Protein AF-A0A1I2RNC1-F1 (afdb_monomer)

Nearest PDB structures (foldseek):
  2v9j-assembly1_A  TM=5.856E-01  e=2.914E-02  Rattus norvegicus
  6c9f-assembly1_A  TM=6.253E-01  e=8.737E-02  Homo sapiens
  6c9g-assembly1_A  TM=5.311E-01  e=3.671E-02  Homo sapiens
  4eaj-assembly1_A  TM=5.536E-01  e=1.167E-01  Rattus norvegicus
  6v04-assembly1_A  TM=5.121E-01  e=1.167E-01  Micromonospora chersina

Structure (mmCIF, N/CA/C/O backbone):
data_AF-A0A1I2RNC1-F1
#
_entry.id   AF-A0A1I2RNC1-F1
#
loop_
_atom_site.group_PDB
_atom_site.id
_atom_site.type_symbol
_atom_si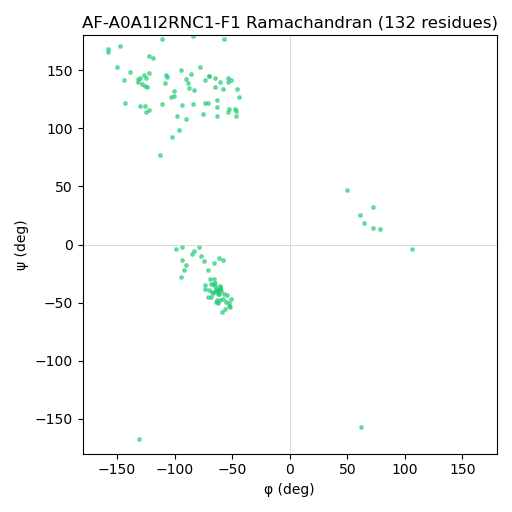te.label_atom_id
_atom_site.label_alt_id
_atom_site.label_comp_id
_atom_site.label_asym_id
_atom_site.label_entity_id
_atom_site.label_seq_id
_atom_site.pdbx_PDB_ins_code
_atom_site.Cartn_x
_atom_site.Cartn_y
_atom_site.Cartn_z
_atom_site.occupancy
_atom_site.B_iso_or_equiv
_atom_site.auth_seq_id
_atom_site.auth_comp_id
_atom_site.auth_asym_id
_atom_site.auth_atom_id
_atom_site.pdbx_PDB_model_num
ATOM 1 N N . MET A 1 1 ? 15.548 -4.390 -21.905 1.00 44.94 1 MET A N 1
ATOM 2 C CA . MET A 1 1 ? 15.239 -4.593 -20.466 1.00 44.94 1 MET A CA 1
ATOM 3 C C . MET A 1 1 ? 14.155 -3.657 -19.912 1.00 44.94 1 MET A C 1
ATOM 5 O O . MET A 1 1 ? 13.372 -4.120 -19.094 1.00 44.94 1 MET A O 1
ATOM 9 N N . AL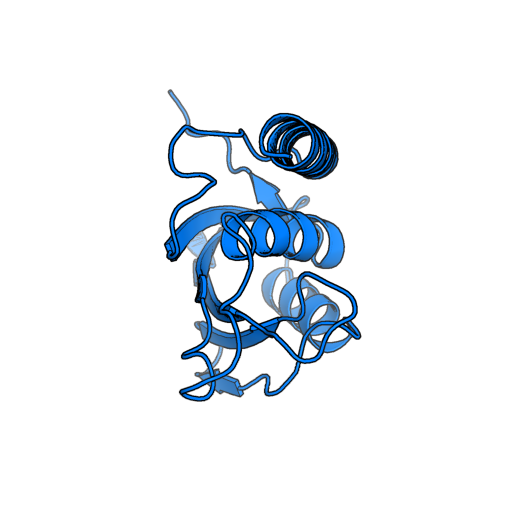A A 1 2 ? 14.016 -2.407 -20.382 1.00 50.00 2 ALA A N 1
ATOM 10 C CA . ALA A 1 2 ? 12.972 -1.479 -19.907 1.00 50.00 2 ALA A CA 1
ATOM 11 C C . ALA A 1 2 ? 11.518 -1.975 -20.113 1.00 50.00 2 ALA A C 1
ATOM 13 O O . ALA A 1 2 ? 10.691 -1.868 -19.211 1.00 50.00 2 ALA A O 1
ATOM 14 N N . ALA A 1 3 ? 11.211 -2.601 -21.257 1.00 51.59 3 ALA A N 1
ATOM 15 C CA . ALA A 1 3 ? 9.856 -3.072 -21.581 1.00 51.59 3 ALA A CA 1
ATOM 16 C C . ALA A 1 3 ? 9.336 -4.197 -20.657 1.00 51.59 3 ALA A C 1
ATOM 18 O O . ALA A 1 3 ? 8.144 -4.252 -20.350 1.00 51.59 3 ALA A O 1
ATOM 19 N N . VAL A 1 4 ? 10.227 -5.072 -20.170 1.00 53.31 4 VAL A N 1
ATOM 20 C CA . VAL A 1 4 ? 9.879 -6.141 -19.211 1.00 53.31 4 VAL A CA 1
ATOM 21 C C . VAL A 1 4 ? 9.548 -5.539 -17.842 1.00 53.31 4 VAL A C 1
ATOM 23 O O . VAL A 1 4 ? 8.576 -5.954 -17.208 1.00 53.31 4 VAL A O 1
ATOM 26 N N . GLY A 1 5 ? 10.294 -4.503 -17.434 1.00 65.06 5 GLY A N 1
ATOM 27 C CA . GLY A 1 5 ? 10.011 -3.715 -16.234 1.00 65.06 5 GLY A CA 1
ATOM 28 C C . GLY A 1 5 ? 8.602 -3.125 -16.269 1.00 65.06 5 GLY A C 1
ATOM 29 O O . GLY A 1 5 ? 7.787 -3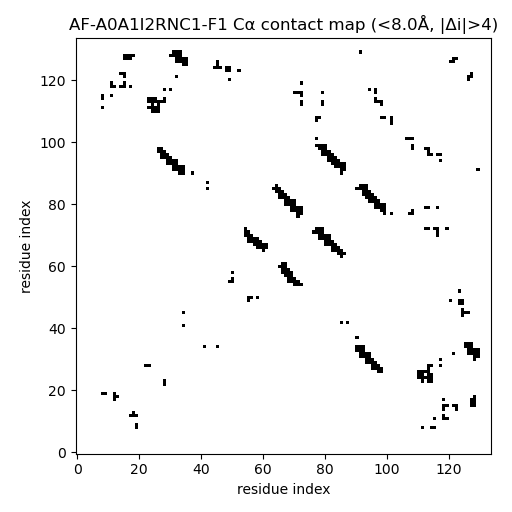.448 -15.404 1.00 65.06 5 GLY A O 1
ATOM 30 N N . VAL A 1 6 ? 8.268 -2.381 -17.328 1.00 71.75 6 VAL A N 1
ATOM 31 C CA . VAL A 1 6 ? 6.957 -1.725 -17.501 1.00 71.75 6 VAL A CA 1
ATOM 32 C C . VAL A 1 6 ? 5.800 -2.728 -17.560 1.00 71.75 6 VAL A C 1
ATOM 34 O O . VAL A 1 6 ? 4.785 -2.527 -16.895 1.00 71.75 6 VAL A O 1
ATOM 37 N N . ARG A 1 7 ? 5.939 -3.851 -18.282 1.00 78.50 7 ARG A N 1
ATOM 38 C CA . ARG A 1 7 ? 4.892 -4.893 -18.322 1.00 78.50 7 ARG A CA 1
ATOM 39 C C . ARG A 1 7 ? 4.639 -5.499 -16.941 1.00 78.50 7 ARG A C 1
ATOM 41 O O . ARG A 1 7 ? 3.490 -5.755 -16.580 1.00 78.50 7 ARG A O 1
ATOM 48 N N . SER A 1 8 ? 5.699 -5.714 -16.161 1.00 79.38 8 SER A N 1
ATOM 49 C CA . SER A 1 8 ? 5.579 -6.240 -14.799 1.00 79.38 8 SER A CA 1
ATOM 50 C C . SER A 1 8 ? 4.916 -5.246 -13.837 1.00 79.38 8 SER A C 1
ATOM 52 O O . SER A 1 8 ? 4.182 -5.672 -12.944 1.00 79.38 8 SER A O 1
ATOM 54 N N . LEU A 1 9 ? 5.151 -3.940 -14.017 1.00 81.94 9 LEU A N 1
ATOM 55 C CA . LEU A 1 9 ? 4.502 -2.881 -13.241 1.00 81.94 9 LEU A CA 1
ATOM 56 C C . LEU A 1 9 ? 3.029 -2.769 -13.626 1.00 81.94 9 LEU A C 1
ATOM 58 O O . LEU A 1 9 ? 2.180 -2.792 -12.746 1.00 81.94 9 LEU A O 1
ATOM 62 N N . ARG A 1 10 ? 2.709 -2.794 -14.925 1.00 85.75 10 ARG A N 1
ATOM 63 C CA . ARG A 1 10 ? 1.324 -2.785 -15.420 1.00 85.75 10 ARG A CA 1
ATOM 64 C C . ARG A 1 10 ? 0.498 -3.951 -14.876 1.00 85.75 10 ARG A C 1
ATOM 66 O O . ARG A 1 10 ? -0.643 -3.755 -14.479 1.00 85.75 10 ARG A O 1
ATOM 73 N N . ARG A 1 11 ? 1.067 -5.162 -14.822 1.00 85.81 11 ARG A N 1
ATOM 74 C CA . ARG A 1 11 ? 0.378 -6.325 -14.236 1.00 85.81 11 ARG A CA 1
ATOM 75 C C . ARG A 1 11 ? 0.080 -6.121 -12.747 1.00 85.81 11 ARG A C 1
ATOM 77 O O . ARG A 1 11 ? -0.998 -6.485 -12.296 1.00 85.81 11 ARG A O 1
ATOM 84 N N . ARG A 1 12 ? 1.034 -5.571 -11.991 1.00 86.00 12 ARG A N 1
ATOM 85 C CA . ARG A 1 12 ? 0.880 -5.309 -10.551 1.00 86.00 12 ARG A CA 1
ATOM 86 C C . ARG A 1 12 ? -0.135 -4.204 -10.276 1.00 86.00 12 ARG A C 1
ATOM 88 O O . ARG A 1 12 ? -1.005 -4.408 -9.445 1.00 86.00 12 ARG A O 1
ATOM 95 N N . ALA A 1 13 ? -0.049 -3.113 -11.030 1.00 86.56 13 ALA A N 1
ATOM 96 C CA . ALA A 1 13 ? -1.011 -2.019 -11.049 1.00 86.56 13 ALA A CA 1
ATOM 97 C C . ALA A 1 13 ? -2.439 -2.544 -11.262 1.00 86.56 13 ALA A C 1
ATOM 99 O O . ALA A 1 13 ? -3.306 -2.331 -10.423 1.00 86.56 13 ALA A O 1
ATOM 100 N N . GLY A 1 14 ? -2.651 -3.336 -12.321 1.00 86.38 14 GLY A N 1
ATOM 101 C CA . GLY A 1 14 ? -3.957 -3.929 -12.616 1.00 86.38 14 GLY A CA 1
ATOM 102 C C . GLY A 1 14 ? -4.465 -4.878 -11.527 1.00 86.38 14 GLY A C 1
ATOM 103 O O . GLY A 1 14 ? -5.638 -4.829 -11.187 1.00 86.38 14 GLY A O 1
ATOM 104 N N . ALA A 1 15 ? -3.592 -5.705 -10.944 1.00 85.00 15 ALA A N 1
ATOM 105 C CA . ALA A 1 15 ? -3.976 -6.611 -9.859 1.00 85.00 15 ALA A CA 1
ATOM 106 C C . ALA A 1 15 ? -4.320 -5.881 -8.548 1.00 85.00 15 ALA A C 1
ATOM 108 O O . ALA A 1 15 ? -5.117 -6.390 -7.772 1.00 85.00 15 ALA A O 1
ATOM 109 N N . ALA A 1 16 ? -3.714 -4.717 -8.303 1.00 85.75 16 ALA A N 1
ATOM 110 C CA . ALA A 1 16 ? -3.954 -3.899 -7.116 1.00 85.75 16 ALA A CA 1
ATOM 111 C C . ALA A 1 16 ? -5.026 -2.814 -7.332 1.00 85.75 16 ALA A C 1
ATOM 113 O O . ALA A 1 16 ? -5.295 -2.039 -6.421 1.00 85.75 16 ALA A O 1
ATOM 114 N N . GLY A 1 17 ? -5.583 -2.697 -8.544 1.00 86.31 17 GLY A N 1
ATOM 115 C CA . GLY A 1 17 ? -6.490 -1.604 -8.897 1.00 86.31 17 GLY A CA 1
ATOM 116 C C . GLY A 1 17 ? -5.845 -0.216 -8.801 1.00 86.31 17 GLY A C 1
ATOM 117 O O . GLY A 1 17 ? -6.549 0.764 -8.591 1.00 86.31 17 GLY A O 1
ATOM 118 N N . ILE A 1 18 ? -4.518 -0.110 -8.926 1.00 88.00 18 ILE A N 1
ATOM 119 C CA . ILE A 1 18 ? -3.780 1.161 -8.852 1.00 88.00 18 ILE A CA 1
ATOM 120 C C . ILE A 1 18 ? -3.445 1.620 -10.273 1.00 88.00 18 ILE A C 1
ATOM 122 O O . ILE A 1 18 ? -2.855 0.840 -11.024 1.00 88.00 18 ILE A O 1
ATOM 126 N N . PRO A 1 19 ? -3.768 2.862 -10.673 1.00 87.56 19 PRO A N 1
ATOM 127 C CA . PRO A 1 19 ? -3.406 3.364 -11.992 1.00 87.56 19 PRO A CA 1
ATOM 128 C C . PRO A 1 19 ? -1.883 3.466 -12.140 1.00 87.56 19 PRO A C 1
ATOM 130 O O . PRO A 1 19 ? -1.179 3.951 -11.256 1.00 87.56 19 PRO A O 1
ATOM 133 N N . LEU A 1 20 ? -1.369 3.008 -13.281 1.00 85.88 20 LEU A N 1
ATOM 134 C CA . LEU A 1 20 ? 0.031 3.205 -13.650 1.00 85.88 20 LEU A CA 1
ATOM 135 C C . LEU A 1 20 ? 0.182 4.587 -14.297 1.00 85.88 20 LEU A C 1
ATOM 137 O O . LEU A 1 20 ? -0.434 4.831 -15.334 1.00 85.88 20 LEU A O 1
ATOM 141 N N . SER A 1 21 ? 1.017 5.450 -13.724 1.00 84.12 21 SER A N 1
ATOM 142 C CA . SER A 1 21 ? 1.303 6.792 -14.245 1.00 84.12 21 SER A CA 1
ATOM 143 C C . SER A 1 21 ? 2.741 6.917 -14.774 1.00 84.12 21 SER A C 1
ATOM 145 O O . SER A 1 21 ? 3.520 5.958 -14.718 1.00 84.12 21 SER A O 1
ATOM 147 N N . ALA A 1 22 ? 3.095 8.082 -15.329 1.00 82.50 22 ALA A N 1
ATOM 148 C CA . ALA A 1 22 ? 4.451 8.349 -15.820 1.00 82.50 22 ALA A CA 1
ATOM 149 C C . ALA A 1 22 ? 5.483 8.372 -14.675 1.00 82.50 22 ALA A C 1
ATOM 151 O O . ALA A 1 22 ? 6.625 7.952 -14.858 1.00 82.50 22 ALA A O 1
ATOM 152 N N . GLU A 1 23 ? 5.035 8.766 -13.485 1.00 83.88 23 GLU A N 1
ATOM 153 C CA . GLU A 1 23 ? 5.794 8.892 -12.238 1.00 83.88 23 GLU A CA 1
ATOM 154 C C . GLU A 1 23 ? 6.023 7.536 -11.553 1.00 83.88 23 GLU A C 1
ATOM 156 O O . GLU A 1 23 ? 6.715 7.452 -10.544 1.00 83.88 23 GLU A O 1
ATOM 161 N N . ALA A 1 24 ? 5.501 6.428 -12.095 1.00 84.94 24 ALA A N 1
ATOM 162 C CA . ALA A 1 24 ? 5.663 5.092 -11.510 1.00 84.94 24 ALA A CA 1
ATOM 163 C C . ALA A 1 24 ? 7.129 4.619 -11.419 1.00 84.94 24 ALA A C 1
ATOM 165 O O . ALA A 1 24 ? 7.413 3.583 -10.813 1.00 84.94 24 ALA A O 1
ATOM 166 N N . LEU A 1 25 ? 8.058 5.327 -12.067 1.00 84.88 25 LEU A N 1
ATOM 167 C CA . LEU A 1 25 ? 9.493 5.063 -12.001 1.00 84.88 25 LEU A CA 1
ATOM 168 C C . LEU A 1 25 ? 10.238 5.967 -11.015 1.00 84.88 25 LEU A C 1
ATOM 170 O O . LEU A 1 25 ? 11.434 5.739 -10.833 1.00 84.88 25 LEU A O 1
ATOM 174 N N . ASP A 1 26 ? 9.557 6.929 -10.395 1.00 85.06 26 ASP A N 1
ATOM 175 C CA . ASP A 1 26 ? 10.155 7.867 -9.452 1.00 85.06 26 ASP A CA 1
ATOM 176 C C . ASP A 1 26 ? 10.548 7.166 -8.151 1.00 85.06 26 ASP A C 1
ATOM 178 O O . ASP A 1 26 ? 9.850 6.274 -7.648 1.00 85.06 26 ASP A O 1
ATOM 182 N N . ASP A 1 27 ? 11.650 7.632 -7.567 1.00 83.44 27 ASP A N 1
ATOM 183 C CA . ASP A 1 27 ? 12.213 7.103 -6.320 1.00 83.44 27 ASP A CA 1
ATOM 184 C C . ASP A 1 27 ? 11.290 7.338 -5.113 1.00 83.44 27 ASP A C 1
ATOM 186 O O . ASP A 1 27 ? 11.462 6.722 -4.060 1.00 83.44 27 ASP A O 1
ATOM 190 N N . ARG A 1 28 ? 10.304 8.233 -5.258 1.00 89.38 28 ARG A N 1
ATOM 191 C CA . ARG A 1 28 ? 9.280 8.538 -4.261 1.00 89.38 28 ARG A CA 1
ATOM 192 C C . ARG A 1 28 ? 7.894 8.338 -4.856 1.00 89.38 28 ARG A C 1
ATOM 194 O O . ARG A 1 28 ? 7.610 8.807 -5.947 1.00 89.38 28 ARG A O 1
ATOM 201 N N . GLN A 1 29 ? 7.023 7.695 -4.091 1.00 91.38 29 GLN A N 1
ATOM 202 C CA . GLN A 1 29 ? 5.616 7.498 -4.423 1.00 91.38 29 GLN A CA 1
ATOM 203 C C . GLN A 1 29 ? 4.749 7.999 -3.270 1.00 91.38 29 GLN A C 1
ATOM 205 O O . GLN A 1 29 ? 5.125 7.903 -2.098 1.00 91.38 29 GLN A O 1
ATOM 210 N N . THR A 1 30 ? 3.582 8.550 -3.576 1.00 94.62 30 THR A N 1
ATOM 211 C CA . THR A 1 30 ? 2.585 8.928 -2.570 1.00 94.62 30 THR A CA 1
ATOM 212 C C . THR A 1 30 ? 1.208 8.638 -3.137 1.00 94.62 30 THR A C 1
ATOM 214 O O . THR A 1 30 ? 0.867 9.138 -4.204 1.00 94.62 30 THR A O 1
ATOM 217 N N . HIS A 1 31 ? 0.439 7.800 -2.446 1.00 94.12 31 HIS A N 1
ATOM 218 C CA . HIS A 1 31 ? -0.880 7.364 -2.894 1.00 94.12 31 HIS A CA 1
ATOM 219 C C . HIS A 1 31 ? -1.904 7.503 -1.779 1.00 94.12 31 HIS A C 1
ATOM 221 O O . HIS A 1 31 ? -1.623 7.164 -0.631 1.00 94.12 31 HIS A O 1
ATOM 227 N N . VAL A 1 32 ? -3.101 7.948 -2.150 1.00 94.62 32 VAL A N 1
ATOM 228 C CA . VAL A 1 32 ? -4.283 7.887 -1.291 1.00 94.62 32 VAL A CA 1
ATOM 229 C C . VAL A 1 32 ? -5.031 6.601 -1.622 1.00 94.62 32 VAL A C 1
ATOM 231 O O . VAL A 1 32 ? -5.418 6.370 -2.769 1.00 94.62 32 VAL A O 1
ATOM 234 N N . LEU A 1 33 ? -5.180 5.744 -0.622 1.00 94.62 33 LEU A N 1
ATOM 235 C CA . LEU A 1 33 ? -5.839 4.450 -0.722 1.00 94.62 33 LEU A CA 1
ATOM 236 C C . LEU A 1 33 ? -6.992 4.373 0.279 1.00 94.62 33 LEU A C 1
ATOM 238 O O . LEU A 1 33 ? -7.037 5.142 1.234 1.00 94.62 33 LEU A O 1
ATOM 242 N N . ARG A 1 34 ? -7.907 3.426 0.084 1.00 92.81 34 ARG A N 1
ATOM 243 C CA . ARG A 1 34 ? -9.051 3.206 0.978 1.00 92.81 34 ARG A CA 1
ATOM 244 C C . ARG A 1 34 ? -9.196 1.730 1.329 1.00 92.81 34 ARG A C 1
ATOM 246 O O . ARG A 1 34 ? -8.964 0.887 0.463 1.00 92.81 34 ARG A O 1
ATOM 253 N N . PRO A 1 35 ? -9.582 1.386 2.566 1.00 90.62 35 PRO A N 1
ATOM 254 C CA . PRO A 1 35 ? -9.950 0.020 2.901 1.00 90.62 35 PRO A CA 1
ATOM 255 C C . PRO A 1 35 ? -11.317 -0.301 2.294 1.00 90.62 35 PRO A C 1
ATOM 257 O O . PRO A 1 35 ? -12.230 0.527 2.310 1.00 90.62 35 PRO A O 1
ATOM 260 N N . VAL A 1 36 ? -11.482 -1.522 1.794 1.00 83.00 36 VAL A N 1
ATOM 261 C CA . VAL A 1 36 ? -12.773 -1.997 1.286 1.00 83.00 36 VAL A CA 1
ATOM 262 C C . VAL A 1 36 ? -13.143 -3.302 2.001 1.00 83.00 36 VAL A C 1
ATOM 264 O O . VAL A 1 36 ? -12.442 -4.302 1.833 1.00 83.00 36 VAL A O 1
ATOM 267 N N . PRO A 1 37 ? -14.214 -3.327 2.826 1.00 80.69 37 PRO A N 1
ATOM 268 C CA . PRO A 1 37 ? -15.080 -2.208 3.227 1.00 80.69 37 PRO A CA 1
ATOM 269 C C . PRO A 1 37 ? -14.457 -1.297 4.306 1.00 80.69 37 PRO A C 1
ATOM 271 O O . PRO A 1 37 ? -13.697 -1.760 5.162 1.00 80.69 37 PRO A O 1
ATOM 274 N N . VAL A 1 38 ? -14.862 -0.019 4.322 1.00 83.12 38 VAL A N 1
ATOM 275 C CA . VAL A 1 38 ? -14.653 0.886 5.467 1.00 83.12 38 VAL A CA 1
ATOM 276 C C . VAL A 1 38 ? -15.657 0.494 6.552 1.00 83.12 38 VAL A C 1
ATOM 278 O O . VAL A 1 38 ? -16.864 0.638 6.371 1.00 83.12 38 VAL A O 1
ATOM 281 N N . SER A 1 39 ? -15.173 -0.044 7.665 1.00 86.38 39 SER A N 1
ATOM 282 C CA . SER A 1 39 ? -16.006 -0.403 8.819 1.00 86.38 39 SER A CA 1
ATOM 283 C C . SER A 1 39 ? -15.215 -0.222 10.107 1.00 86.38 39 SER A C 1
ATOM 285 O O . SER A 1 39 ? -13.999 -0.038 10.056 1.00 86.38 39 SER A O 1
ATOM 287 N N . ASP A 1 40 ? -15.868 -0.318 11.259 1.00 88.44 40 ASP A N 1
ATOM 288 C CA . ASP A 1 40 ? -15.196 -0.160 12.550 1.00 88.44 40 ASP A CA 1
ATOM 289 C C . ASP A 1 40 ? -13.943 -1.050 12.663 1.00 88.44 40 ASP A C 1
ATOM 291 O O . ASP A 1 40 ? -13.867 -2.158 12.110 1.00 88.44 40 ASP A O 1
ATOM 295 N N . GLY A 1 41 ? -12.899 -0.508 13.296 1.00 89.94 41 GLY A N 1
ATOM 296 C CA . GLY A 1 41 ? -11.601 -1.175 13.436 1.00 89.94 41 GLY A CA 1
ATOM 297 C C . GLY A 1 41 ? -10.857 -1.428 12.117 1.00 89.94 41 GLY A C 1
ATOM 298 O O . GLY A 1 41 ? -9.982 -2.291 12.065 1.00 89.94 41 GLY A O 1
ATOM 299 N N . TRP A 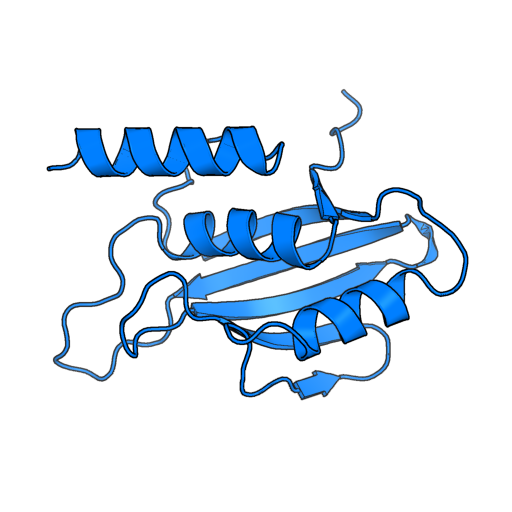1 42 ? -11.200 -0.745 11.015 1.00 92.00 42 TRP A N 1
ATOM 300 C CA . TRP A 1 42 ? -10.479 -0.909 9.743 1.00 92.00 42 TRP A CA 1
ATOM 301 C C . TRP A 1 42 ? -9.003 -0.536 9.848 1.00 92.00 42 TRP A C 1
ATOM 303 O O . TRP A 1 42 ? -8.181 -1.194 9.214 1.00 92.00 42 TRP A O 1
ATOM 313 N N . GLN A 1 43 ? -8.677 0.483 10.650 1.00 92.75 43 GLN A N 1
ATOM 314 C CA . GLN A 1 43 ? -7.300 0.913 10.868 1.00 92.75 43 GLN A CA 1
ATOM 315 C C . GLN A 1 43 ? -6.505 -0.254 11.439 1.00 92.75 43 GLN A C 1
ATOM 317 O O . GLN A 1 43 ? -5.603 -0.733 10.762 1.00 92.75 43 GLN A O 1
ATOM 322 N N . GLU A 1 44 ? -6.929 -0.796 12.585 1.00 92.50 44 GLU A N 1
ATOM 323 C CA . GLU A 1 44 ? -6.295 -1.944 13.243 1.00 92.50 44 GLU A CA 1
ATOM 324 C C . GLU A 1 44 ? -6.089 -3.122 12.283 1.00 92.50 44 GLU A C 1
ATOM 326 O O . GLU A 1 44 ? -4.978 -3.617 12.138 1.00 92.50 44 GLU A O 1
ATOM 331 N N . ARG A 1 45 ? -7.111 -3.492 11.500 1.00 93.31 45 ARG A N 1
ATOM 332 C CA . ARG A 1 45 ? -6.994 -4.573 10.503 1.00 93.31 45 ARG A CA 1
ATOM 333 C C . ARG A 1 45 ? -5.933 -4.301 9.436 1.00 93.31 45 ARG A C 1
ATOM 335 O O . ARG A 1 45 ? -5.252 -5.226 8.993 1.00 93.31 45 ARG A O 1
ATOM 342 N N . VAL A 1 46 ? -5.801 -3.057 8.975 1.00 94.06 46 VAL A N 1
ATOM 343 C CA . VAL A 1 46 ? -4.739 -2.672 8.032 1.00 94.06 46 VAL A CA 1
ATOM 344 C C . VAL A 1 46 ? -3.369 -2.783 8.707 1.00 94.06 46 VAL A C 1
ATOM 346 O O . VAL A 1 46 ? -2.441 -3.303 8.083 1.00 94.06 46 VAL A O 1
ATOM 349 N N . ARG A 1 47 ? -3.249 -2.360 9.973 1.00 94.00 47 ARG A N 1
ATOM 350 C CA . ARG A 1 47 ? -2.012 -2.466 10.769 1.00 94.00 47 ARG A CA 1
ATOM 351 C C . ARG A 1 47 ? -1.597 -3.920 10.971 1.00 94.00 47 ARG A C 1
ATOM 353 O O . ARG A 1 47 ? -0.468 -4.280 10.647 1.00 94.00 47 ARG A O 1
ATOM 360 N N . GLU A 1 48 ? -2.523 -4.765 11.411 1.00 94.06 48 GLU A N 1
ATOM 361 C CA . GLU A 1 48 ? -2.317 -6.199 11.622 1.00 94.06 48 GLU A CA 1
ATOM 362 C C . GLU A 1 48 ? -1.858 -6.893 10.338 1.00 94.06 48 GLU A C 1
ATOM 364 O O . GLU A 1 48 ? -0.865 -7.619 10.342 1.00 94.06 48 GLU A O 1
ATOM 369 N N . LYS A 1 49 ? -2.523 -6.629 9.205 1.00 95.31 49 LYS A N 1
ATOM 370 C CA . LYS A 1 49 ? -2.123 -7.195 7.907 1.00 95.31 49 LYS A CA 1
ATOM 371 C C . LYS A 1 49 ? -0.751 -6.709 7.452 1.00 95.31 49 LYS A C 1
ATOM 373 O O . LYS A 1 49 ? 0.013 -7.487 6.878 1.00 95.31 49 LYS A O 1
ATOM 378 N N . LEU A 1 50 ? -0.429 -5.435 7.688 1.00 95.31 50 LEU A N 1
ATOM 379 C CA . LEU A 1 50 ? 0.893 -4.895 7.385 1.00 95.31 50 LEU A CA 1
ATOM 380 C C . LEU A 1 50 ? 1.962 -5.597 8.232 1.00 95.31 50 LEU A C 1
ATOM 382 O O . LEU A 1 50 ? 2.960 -6.047 7.676 1.00 95.31 50 LEU A O 1
ATOM 386 N N . ALA A 1 51 ? 1.738 -5.731 9.540 1.00 93.31 51 ALA A N 1
ATOM 387 C CA . ALA A 1 51 ? 2.656 -6.380 10.472 1.00 93.31 51 ALA A CA 1
ATOM 388 C C . ALA A 1 51 ? 2.809 -7.890 10.212 1.00 93.31 51 ALA A C 1
ATOM 390 O O . ALA A 1 51 ? 3.901 -8.431 10.368 1.00 93.31 51 ALA A O 1
ATOM 391 N N . ALA A 1 52 ? 1.744 -8.561 9.764 1.00 94.81 52 ALA A N 1
ATOM 392 C CA . ALA A 1 52 ? 1.755 -9.978 9.400 1.00 94.81 52 ALA A CA 1
ATOM 393 C C . ALA A 1 52 ? 2.448 -10.262 8.052 1.00 94.81 52 ALA A C 1
ATOM 395 O O . ALA A 1 52 ? 2.747 -11.414 7.735 1.00 94.81 52 ALA A O 1
ATOM 396 N N . SER A 1 53 ? 2.706 -9.237 7.234 1.00 94.75 53 SER A N 1
ATOM 397 C CA . SER A 1 53 ? 3.406 -9.405 5.962 1.00 94.75 53 SER A CA 1
ATOM 398 C C . SER A 1 53 ? 4.884 -9.716 6.187 1.00 94.75 53 SER A C 1
ATOM 400 O O . SER A 1 53 ? 5.637 -8.877 6.672 1.00 94.75 53 SER A O 1
ATOM 402 N N . GLU A 1 54 ? 5.356 -10.856 5.676 1.00 92.38 54 GLU A N 1
ATOM 403 C CA . GLU A 1 54 ? 6.782 -11.241 5.687 1.00 92.38 54 GLU A CA 1
ATOM 404 C C . GLU A 1 54 ? 7.713 -10.228 4.983 1.00 92.38 54 GLU A C 1
ATOM 406 O O . GLU A 1 54 ? 8.944 -10.303 5.063 1.00 92.38 54 GLU A O 1
ATOM 411 N N . ARG A 1 55 ? 7.133 -9.292 4.224 1.00 93.31 55 ARG A N 1
ATOM 412 C CA . ARG A 1 55 ? 7.854 -8.270 3.457 1.00 93.31 55 ARG A CA 1
ATOM 413 C C . ARG A 1 55 ? 8.043 -6.984 4.246 1.00 93.31 55 ARG A C 1
ATOM 415 O O . ARG A 1 55 ? 8.940 -6.216 3.886 1.00 93.31 55 ARG A O 1
ATOM 422 N N . ALA A 1 56 ? 7.209 -6.751 5.258 1.00 93.81 56 ALA A N 1
ATOM 423 C CA . ALA A 1 56 ? 7.296 -5.608 6.148 1.00 93.81 56 ALA A CA 1
ATOM 424 C C . ALA A 1 56 ? 8.223 -5.934 7.324 1.00 93.81 56 ALA A C 1
ATOM 426 O O . ALA A 1 56 ? 8.229 -7.045 7.845 1.00 93.81 56 ALA A O 1
ATOM 427 N N . PHE A 1 57 ? 9.052 -4.978 7.726 1.00 91.38 57 PHE A N 1
ATOM 428 C CA . PHE A 1 57 ? 9.946 -5.128 8.873 1.00 91.38 57 PHE A CA 1
ATOM 429 C C . PHE A 1 57 ? 10.343 -3.755 9.421 1.00 91.38 57 PHE A C 1
ATOM 431 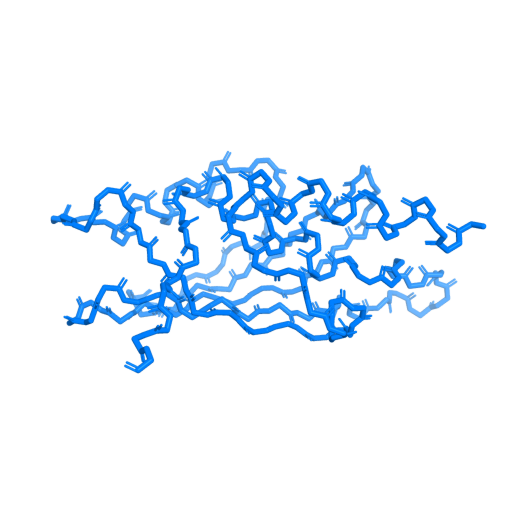O O . PHE A 1 57 ? 10.141 -2.744 8.749 1.00 91.38 57 PHE A O 1
ATOM 438 N N . LEU A 1 58 ? 10.912 -3.718 10.633 1.00 89.44 58 LEU A N 1
ATOM 439 C CA . LEU A 1 58 ? 11.162 -2.468 11.372 1.00 89.44 58 LEU A CA 1
ATOM 440 C C . LEU A 1 58 ? 9.909 -1.579 11.415 1.00 89.44 58 LEU A C 1
ATOM 442 O O . LEU A 1 58 ? 9.964 -0.392 11.098 1.00 89.44 58 LEU A O 1
ATOM 446 N N . VAL A 1 59 ? 8.770 -2.194 11.737 1.00 90.75 59 VAL A N 1
ATOM 447 C CA . VAL A 1 59 ? 7.496 -1.492 11.881 1.00 90.75 59 VAL A CA 1
ATOM 448 C C . VAL A 1 59 ? 7.540 -0.703 13.187 1.00 90.75 59 VAL A C 1
ATOM 450 O O . VAL A 1 59 ? 7.773 -1.276 14.249 1.00 90.75 59 VAL A O 1
ATOM 453 N N . ALA A 1 60 ? 7.360 0.608 13.091 1.00 90.31 60 ALA A N 1
ATOM 454 C CA . ALA A 1 60 ? 7.337 1.531 14.210 1.00 90.31 60 ALA A CA 1
ATOM 455 C C . ALA A 1 60 ? 6.043 2.341 14.151 1.00 90.31 60 ALA A C 1
ATOM 457 O O . ALA A 1 60 ? 5.790 3.060 13.182 1.00 90.31 60 ALA A O 1
ATOM 458 N N . GLU A 1 61 ? 5.225 2.220 15.186 1.00 87.12 61 GLU A N 1
ATOM 459 C CA . GLU A 1 61 ? 3.986 2.979 15.302 1.00 87.12 61 GLU A CA 1
ATOM 460 C C . GLU A 1 61 ? 4.253 4.328 15.964 1.00 87.12 61 GLU A C 1
ATOM 462 O O . GLU A 1 61 ? 4.941 4.415 16.983 1.00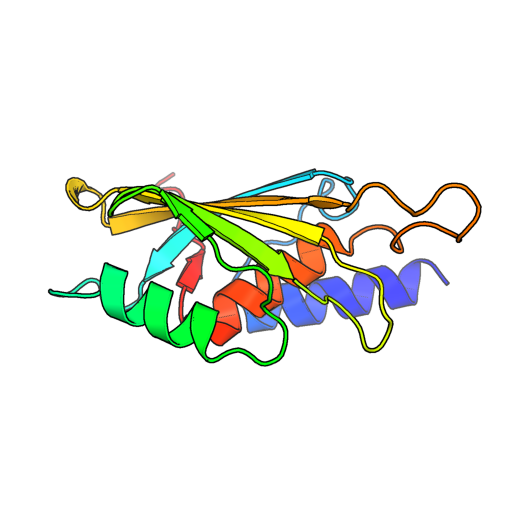 87.12 61 GLU A O 1
ATOM 467 N N . LYS A 1 62 ? 3.685 5.390 15.398 1.00 83.12 62 LYS A N 1
ATOM 468 C CA . LYS A 1 62 ? 3.688 6.727 15.983 1.00 83.12 62 LYS A CA 1
ATOM 469 C C . LYS A 1 62 ? 2.250 7.065 16.357 1.00 83.12 62 LYS A C 1
ATOM 471 O O . LYS A 1 62 ? 1.537 7.776 15.652 1.00 83.12 62 LYS A O 1
ATOM 476 N N . GLY A 1 63 ? 1.818 6.469 17.464 1.00 82.38 63 GLY A N 1
ATOM 477 C CA . GLY A 1 63 ? 0.421 6.493 17.881 1.00 82.38 63 GLY A CA 1
ATOM 478 C C . GLY A 1 63 ? -0.511 5.812 16.870 1.00 82.38 63 GLY A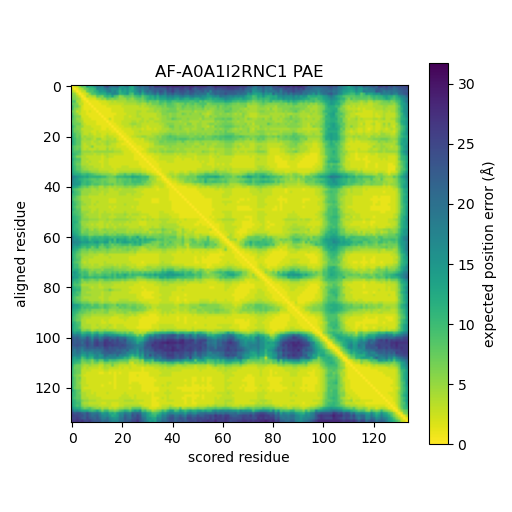 C 1
ATOM 479 O O . GLY A 1 63 ? -0.102 4.974 16.062 1.00 82.38 63 GLY A O 1
ATOM 480 N N . GLN A 1 64 ? -1.786 6.194 16.925 1.00 79.75 64 GLN A N 1
ATOM 481 C CA . GLN A 1 64 ? -2.856 5.616 16.100 1.00 79.75 64 GLN A CA 1
ATOM 482 C C . GLN A 1 64 ? -2.981 6.264 14.712 1.00 79.75 64 GLN A C 1
ATOM 484 O O . GLN A 1 64 ? -3.671 5.744 13.836 1.00 79.75 64 GLN A O 1
ATOM 489 N N . GLU A 1 65 ? -2.258 7.354 14.465 1.00 85.50 65 GLU A N 1
ATOM 490 C CA . GLU A 1 65 ? -2.379 8.145 13.237 1.00 85.50 65 GLU A CA 1
ATOM 491 C C . GLU A 1 65 ? -1.366 7.740 12.165 1.00 85.50 65 GLU A C 1
ATOM 493 O O . GLU A 1 65 ? -1.643 7.898 10.979 1.00 85.50 65 GLU A O 1
ATOM 498 N N . GLU A 1 66 ? -0.202 7.206 12.553 1.00 92.44 66 GLU A N 1
ATOM 499 C CA . GLU A 1 66 ? 0.904 6.971 11.622 1.00 92.44 66 GLU A CA 1
ATOM 500 C C . GLU A 1 66 ? 1.692 5.688 11.947 1.00 92.44 66 GLU A C 1
ATOM 502 O O . GLU A 1 66 ? 1.936 5.357 13.110 1.00 92.44 66 GLU A O 1
ATOM 507 N N . ILE A 1 67 ? 2.112 4.964 10.906 1.00 94.88 67 ILE A N 1
ATOM 508 C CA . ILE A 1 67 ? 3.059 3.842 10.983 1.00 94.88 67 ILE A CA 1
ATOM 509 C C . ILE A 1 67 ? 4.212 4.087 10.020 1.00 94.88 67 ILE A C 1
ATOM 511 O O . ILE A 1 67 ? 3.997 4.402 8.851 1.00 94.88 67 ILE A O 1
ATOM 515 N N . HIS A 1 68 ? 5.432 3.830 10.480 1.00 94.94 68 HIS A N 1
ATOM 516 C CA . HIS A 1 68 ? 6.625 3.733 9.647 1.00 94.94 68 HIS A CA 1
ATOM 517 C C . HIS A 1 68 ? 7.085 2.285 9.527 1.00 94.94 68 HIS A C 1
ATOM 519 O O . HIS A 1 68 ? 6.953 1.500 10.460 1.00 94.94 68 HIS A O 1
ATOM 525 N N . PHE A 1 69 ? 7.637 1.914 8.377 1.00 94.50 69 PHE A N 1
ATOM 526 C CA . PHE A 1 69 ? 8.118 0.555 8.141 1.00 94.50 69 PHE A CA 1
ATOM 527 C C . PHE A 1 69 ? 9.155 0.508 7.018 1.00 94.50 69 PHE A C 1
ATOM 529 O O . PHE A 1 69 ? 9.343 1.455 6.250 1.00 94.50 69 PHE A O 1
ATOM 536 N N . ARG A 1 70 ? 9.825 -0.635 6.889 1.00 93.75 70 ARG A N 1
ATOM 537 C CA . ARG A 1 70 ? 10.592 -1.012 5.700 1.00 93.75 70 ARG A CA 1
ATOM 538 C C . ARG A 1 70 ? 9.845 -2.093 4.937 1.00 93.75 70 ARG A C 1
ATOM 540 O O . ARG A 1 70 ? 9.248 -2.978 5.542 1.00 93.75 70 ARG A O 1
ATOM 547 N N . TRP A 1 71 ? 9.920 -2.056 3.609 1.00 93.12 71 TRP A N 1
ATOM 548 C CA . TRP A 1 71 ? 9.269 -3.045 2.744 1.00 93.12 71 TRP A CA 1
ATOM 549 C C . TRP A 1 71 ? 10.235 -3.651 1.729 1.00 93.12 71 TRP A C 1
ATOM 551 O O . TRP A 1 71 ? 11.022 -2.927 1.121 1.00 93.12 71 TRP A O 1
ATOM 561 N N . ARG A 1 72 ? 10.163 -4.971 1.505 1.00 91.38 72 ARG A N 1
ATOM 562 C CA . ARG A 1 72 ? 10.974 -5.702 0.509 1.00 91.38 72 ARG A CA 1
ATOM 563 C C . ARG A 1 72 ? 10.211 -5.902 -0.815 1.00 91.38 72 ARG A C 1
ATOM 565 O O . ARG A 1 72 ? 9.422 -6.851 -0.943 1.00 91.38 72 ARG A O 1
ATOM 572 N N . PRO A 1 73 ? 10.452 -5.067 -1.848 1.00 85.38 73 PRO A N 1
ATOM 573 C CA . PRO A 1 73 ? 9.736 -5.165 -3.124 1.00 85.38 73 PRO A CA 1
ATOM 574 C C . PRO A 1 73 ? 10.122 -6.397 -3.957 1.00 85.38 73 PRO A C 1
ATOM 576 O O . PRO A 1 73 ? 9.336 -6.848 -4.799 1.00 85.38 73 PRO A O 1
ATOM 579 N N . GLY A 1 74 ? 11.303 -6.971 -3.705 1.00 82.75 74 GLY A N 1
ATOM 580 C CA . GLY A 1 74 ? 11.830 -8.166 -4.367 1.00 82.75 74 GLY A CA 1
ATOM 581 C C . GLY A 1 74 ? 12.356 -9.211 -3.380 1.00 82.75 74 GLY A C 1
ATOM 582 O O . GLY A 1 74 ? 12.123 -9.116 -2.181 1.00 82.75 74 GLY A O 1
ATOM 583 N N . ARG A 1 75 ? 13.080 -10.213 -3.898 1.00 73.88 75 ARG A N 1
ATOM 584 C CA . ARG A 1 75 ? 13.682 -11.304 -3.100 1.00 73.88 75 ARG A CA 1
ATOM 585 C C . ARG A 1 75 ? 15.040 -10.945 -2.472 1.00 73.88 75 ARG A C 1
ATOM 587 O O . ARG A 1 75 ? 15.612 -11.755 -1.755 1.00 73.88 75 ARG A O 1
ATOM 594 N N . GLY A 1 76 ? 15.580 -9.767 -2.788 1.00 73.94 76 GLY A N 1
ATOM 595 C CA . GLY A 1 76 ? 16.868 -9.295 -2.275 1.00 73.94 76 GLY A CA 1
ATOM 596 C C . GLY A 1 76 ? 16.771 -8.631 -0.897 1.00 73.94 76 GLY A C 1
ATOM 597 O O . GLY A 1 76 ? 15.690 -8.467 -0.339 1.00 73.94 76 GLY A O 1
ATOM 598 N N . LYS A 1 77 ? 17.922 -8.192 -0.369 1.00 74.75 77 LYS A N 1
ATOM 599 C CA . LYS A 1 77 ? 18.013 -7.453 0.908 1.00 74.75 77 LYS A CA 1
ATOM 600 C C . LYS A 1 77 ? 17.594 -5.978 0.799 1.00 74.75 77 LYS A C 1
ATOM 602 O O . LYS A 1 77 ? 17.464 -5.294 1.811 1.00 74.75 77 LYS A O 1
ATOM 607 N N . GLN A 1 78 ? 17.403 -5.481 -0.421 1.00 81.50 78 GLN A N 1
ATOM 608 C CA . GLN A 1 78 ? 17.011 -4.099 -0.669 1.00 81.50 78 GLN A CA 1
ATOM 609 C C . GLN A 1 78 ? 15.567 -3.848 -0.223 1.00 81.50 78 GLN A C 1
ATOM 611 O O . GLN A 1 78 ? 14.699 -4.717 -0.329 1.00 81.50 78 GLN A O 1
ATOM 616 N N . SER A 1 79 ? 15.314 -2.644 0.278 1.00 88.06 79 SER A N 1
ATOM 617 C CA . SER A 1 79 ? 14.010 -2.259 0.811 1.00 88.06 79 SER A CA 1
ATOM 618 C C . SER A 1 79 ? 13.744 -0.770 0.647 1.00 88.06 79 SER A C 1
ATOM 620 O O . SER A 1 79 ? 14.673 0.040 0.612 1.00 88.06 79 SER A O 1
ATOM 622 N N . VAL A 1 80 ? 12.463 -0.429 0.564 1.00 90.69 80 VAL A N 1
ATOM 623 C CA . VAL A 1 80 ? 11.957 0.948 0.557 1.00 90.69 80 VAL A CA 1
ATOM 624 C C . VAL A 1 80 ? 11.570 1.355 1.976 1.00 90.69 80 VAL A C 1
ATOM 626 O O . VAL A 1 80 ? 11.229 0.501 2.798 1.00 90.69 80 VAL A O 1
ATOM 629 N N . TRP A 1 81 ? 11.674 2.643 2.285 1.00 92.81 81 TRP A N 1
ATOM 630 C CA . TRP A 1 81 ? 11.064 3.229 3.476 1.00 92.81 81 TRP A CA 1
ATOM 631 C C . TRP A 1 81 ? 9.606 3.536 3.176 1.00 92.81 81 TRP A C 1
ATOM 633 O O . TRP A 1 81 ? 9.309 4.123 2.137 1.00 92.81 81 TRP A O 1
ATOM 643 N N . GLY A 1 82 ? 8.724 3.152 4.089 1.00 94.06 82 GLY A N 1
ATOM 644 C CA . GLY A 1 82 ? 7.306 3.446 4.012 1.00 94.06 82 GLY A CA 1
ATOM 645 C C . GLY A 1 82 ? 6.803 4.206 5.225 1.00 94.06 82 GLY A C 1
ATOM 646 O O . GLY A 1 82 ? 7.292 4.023 6.342 1.00 94.06 82 GLY A O 1
ATOM 647 N N . SER A 1 83 ? 5.815 5.055 4.981 1.00 95.62 83 SER A N 1
ATOM 648 C CA . SER A 1 83 ? 4.947 5.641 5.991 1.00 95.62 83 SER A CA 1
ATOM 649 C C . SER A 1 83 ? 3.493 5.466 5.570 1.00 95.62 83 SER A C 1
ATOM 651 O O . SER A 1 83 ? 3.166 5.537 4.384 1.00 95.62 83 SER A O 1
ATOM 653 N N . MET A 1 84 ? 2.626 5.227 6.542 1.00 96.25 84 MET A N 1
ATOM 654 C CA . MET A 1 84 ? 1.189 5.120 6.354 1.00 96.25 84 MET A CA 1
ATOM 655 C C . MET A 1 84 ? 0.505 6.011 7.378 1.00 96.25 84 MET A C 1
ATOM 657 O O . MET A 1 84 ? 0.678 5.789 8.574 1.00 96.25 84 MET A O 1
ATOM 661 N N . SER A 1 85 ? -0.249 6.999 6.907 1.00 95.25 85 SER A N 1
ATOM 662 C CA . SER A 1 85 ? -1.066 7.867 7.754 1.00 95.25 85 SER A CA 1
ATOM 663 C C . SER A 1 85 ? -2.540 7.535 7.562 1.00 95.25 85 SER A C 1
ATOM 665 O O . SER A 1 85 ? -2.976 7.304 6.433 1.00 95.25 85 SER A O 1
ATOM 667 N N . PHE A 1 86 ? -3.295 7.510 8.655 1.00 92.81 86 PHE A N 1
ATOM 668 C CA . PHE A 1 86 ? -4.695 7.106 8.669 1.00 92.81 86 PHE A CA 1
ATOM 669 C C . PHE A 1 86 ? -5.601 8.300 8.962 1.00 92.81 86 PHE A C 1
ATOM 671 O O . PHE A 1 86 ? -5.519 8.894 10.033 1.00 92.81 86 PHE A O 1
ATOM 678 N N . ASP A 1 87 ? -6.512 8.603 8.043 1.00 90.38 87 ASP A N 1
ATOM 679 C CA . ASP A 1 87 ? -7.571 9.590 8.240 1.00 90.38 87 ASP A CA 1
ATOM 680 C C . ASP A 1 87 ? -8.886 8.851 8.534 1.00 90.38 87 ASP A C 1
ATOM 682 O O . ASP A 1 87 ? -9.600 8.401 7.636 1.00 90.38 87 ASP A O 1
ATOM 686 N N . ALA A 1 88 ? -9.172 8.652 9.827 1.00 83.75 88 ALA A N 1
ATOM 687 C CA . ALA A 1 88 ? -10.387 7.971 10.288 1.00 83.75 88 ALA A CA 1
ATOM 688 C C . ALA A 1 88 ? -11.680 8.610 9.739 1.00 83.75 88 ALA A C 1
ATOM 690 O O . ALA A 1 88 ? -12.507 7.859 9.216 1.00 83.75 88 ALA A O 1
ATOM 691 N N . PRO A 1 89 ? -11.872 9.944 9.827 1.00 86.00 89 PRO A N 1
ATOM 692 C CA . PRO A 1 89 ? -13.053 10.618 9.289 1.00 86.00 89 PRO A CA 1
ATOM 693 C C . PRO A 1 89 ? -13.344 10.347 7.809 1.00 86.00 89 PRO A C 1
ATOM 695 O O . PRO A 1 89 ? -14.502 10.134 7.448 1.00 86.00 89 PRO A O 1
ATOM 698 N N . SER A 1 90 ? -12.328 10.369 6.943 1.00 84.50 90 SER A N 1
ATOM 699 C CA . SER A 1 90 ? -12.518 10.182 5.495 1.00 84.50 90 SER A CA 1
ATOM 700 C C . SER A 1 90 ? -12.432 8.719 5.045 1.00 84.50 90 SER A C 1
ATOM 702 O O . SER A 1 90 ? -12.895 8.380 3.948 1.00 84.50 90 SER A O 1
ATOM 704 N N . GLY A 1 91 ? -11.854 7.854 5.886 1.00 89.19 91 GLY A N 1
ATOM 705 C CA . GLY A 1 91 ? -11.487 6.486 5.534 1.00 89.19 91 GLY A CA 1
ATOM 706 C C . GLY A 1 91 ? -10.271 6.410 4.607 1.00 89.19 91 GLY A C 1
ATOM 707 O O . GLY A 1 91 ? -10.043 5.362 4.005 1.00 89.19 91 GLY A O 1
ATOM 708 N N . ASP A 1 92 ? -9.522 7.504 4.450 1.00 93.25 92 ASP A N 1
ATOM 709 C CA . ASP A 1 92 ? -8.346 7.552 3.591 1.00 93.25 92 ASP A CA 1
ATOM 710 C C . ASP A 1 92 ? -7.083 7.074 4.316 1.00 93.25 92 ASP A C 1
ATOM 712 O O . ASP A 1 92 ? -6.866 7.271 5.514 1.00 93.25 92 ASP A O 1
ATOM 716 N N . VAL A 1 93 ? -6.214 6.444 3.536 1.00 94.69 93 VAL A N 1
ATOM 717 C CA . VAL A 1 93 ? -4.878 6.020 3.930 1.00 94.69 93 VAL A CA 1
ATOM 718 C C . VAL A 1 93 ? -3.878 6.671 2.996 1.00 94.69 93 VAL A C 1
ATOM 720 O O . VAL A 1 93 ? -3.845 6.372 1.801 1.00 94.69 93 VAL A O 1
ATOM 723 N N . VAL A 1 94 ? -3.026 7.533 3.539 1.00 95.69 94 VAL A N 1
ATOM 724 C CA . VAL A 1 94 ? -1.931 8.137 2.779 1.00 95.69 94 VAL A CA 1
ATOM 725 C C . VAL A 1 94 ? -0.707 7.241 2.907 1.00 95.69 94 VAL A C 1
ATOM 727 O O . VAL A 1 94 ? -0.081 7.166 3.963 1.00 95.69 94 VAL A O 1
ATOM 730 N N . LEU A 1 95 ? -0.363 6.551 1.821 1.00 96.38 95 LEU A N 1
ATOM 731 C CA . LEU A 1 95 ? 0.814 5.696 1.720 1.00 96.38 95 LEU A CA 1
ATOM 732 C C . LEU A 1 95 ? 1.949 6.453 1.026 1.00 96.38 95 LEU A C 1
ATOM 734 O O . LEU A 1 95 ? 1.893 6.709 -0.178 1.00 96.38 95 LEU A O 1
ATOM 738 N N . GLY A 1 96 ? 2.997 6.777 1.779 1.00 95.25 96 GLY A N 1
ATOM 739 C CA . GLY A 1 96 ? 4.234 7.358 1.267 1.00 95.25 96 GLY A CA 1
ATOM 740 C C . GLY A 1 96 ? 5.334 6.308 1.195 1.00 95.25 96 GLY A C 1
ATOM 741 O O . GLY A 1 96 ? 5.629 5.660 2.194 1.00 95.25 96 GLY A O 1
ATOM 742 N N . LEU A 1 97 ? 5.974 6.153 0.036 1.00 93.25 97 LEU A N 1
ATOM 743 C CA . LEU A 1 97 ? 7.146 5.294 -0.126 1.00 93.25 97 LEU A CA 1
ATOM 744 C C . LEU A 1 97 ? 8.305 6.087 -0.709 1.00 93.25 97 LEU A C 1
ATOM 746 O O . LEU A 1 97 ? 8.116 6.937 -1.579 1.00 93.25 97 LEU A O 1
ATOM 750 N N . ARG A 1 98 ? 9.511 5.781 -0.250 1.00 90.00 98 ARG A N 1
ATOM 751 C CA . ARG A 1 98 ? 10.746 6.249 -0.871 1.00 90.00 98 ARG A CA 1
ATOM 752 C C . ARG A 1 98 ? 11.773 5.138 -0.893 1.00 90.00 98 ARG A C 1
ATOM 754 O O . ARG A 1 98 ? 11.822 4.314 0.027 1.00 90.00 98 ARG A O 1
ATOM 761 N N . ASP A 1 99 ? 12.620 5.143 -1.906 1.00 80.50 99 ASP A N 1
ATOM 762 C CA . ASP A 1 99 ? 13.740 4.222 -1.965 1.00 80.50 99 ASP A CA 1
ATOM 763 C C . ASP A 1 99 ? 14.579 4.321 -0.678 1.00 80.50 99 ASP A C 1
ATOM 765 O O . ASP A 1 99 ? 14.747 5.382 -0.069 1.00 80.50 99 ASP A O 1
ATOM 769 N N . GLY A 1 100 ? 15.025 3.164 -0.181 1.00 65.25 100 GLY A N 1
ATOM 770 C CA . GLY A 1 100 ? 15.986 3.143 0.914 1.00 65.25 100 GLY A CA 1
ATOM 771 C C . GLY A 1 100 ? 17.253 3.854 0.479 1.00 65.25 100 GLY A C 1
ATOM 772 O O . GLY A 1 100 ? 17.687 3.614 -0.644 1.00 65.25 100 GLY A O 1
ATOM 773 N N . GLU A 1 101 ? 17.868 4.652 1.358 1.00 53.75 101 GLU A N 1
ATOM 774 C CA . GLU A 1 101 ? 19.283 4.987 1.192 1.00 53.75 101 GLU A CA 1
ATOM 775 C C . GLU A 1 101 ? 20.015 3.676 0.899 1.00 53.75 101 GLU A C 1
ATOM 777 O O . GLU A 1 101 ? 20.035 2.750 1.719 1.00 53.75 101 GLU A O 1
ATOM 782 N N . GLY A 1 102 ? 20.496 3.537 -0.336 1.00 48.34 102 GLY A N 1
ATOM 783 C CA . GLY A 1 102 ? 21.346 2.420 -0.686 1.00 48.34 102 GLY A CA 1
ATOM 784 C C . GLY A 1 102 ? 22.541 2.479 0.251 1.00 48.34 102 GLY A C 1
ATOM 785 O O . GLY A 1 102 ? 23.113 3.550 0.444 1.00 48.34 102 GLY A O 1
ATOM 786 N N . LEU A 1 103 ? 22.924 1.344 0.836 1.00 40.03 103 LEU A N 1
ATOM 787 C CA . LEU A 1 103 ? 24.276 1.211 1.367 1.00 40.03 103 LEU A CA 1
ATOM 788 C C . LEU A 1 103 ? 25.219 1.714 0.269 1.00 40.03 103 LEU A C 1
ATOM 790 O O . LEU A 1 103 ? 25.194 1.166 -0.838 1.00 40.03 103 LEU A O 1
ATOM 794 N N . LEU A 1 104 ? 25.957 2.792 0.548 1.00 39.09 104 LEU A N 1
ATOM 795 C CA . LEU A 1 104 ? 26.888 3.407 -0.395 1.00 39.09 104 LEU A CA 1
ATOM 796 C C . LEU A 1 104 ? 27.734 2.294 -1.038 1.00 39.09 104 LEU A C 1
ATOM 798 O O . LEU A 1 104 ? 28.455 1.585 -0.341 1.00 39.09 104 LEU A O 1
ATOM 802 N N . GLY A 1 105 ? 27.587 2.091 -2.351 1.00 41.47 105 GLY A N 1
ATOM 803 C CA . GLY A 1 105 ? 28.344 1.086 -3.111 1.00 41.47 105 GLY A CA 1
ATOM 804 C C . GLY A 1 105 ? 27.586 -0.172 -3.557 1.00 41.47 105 GLY A C 1
ATOM 805 O O . GLY A 1 105 ? 28.151 -0.963 -4.309 1.00 41.47 105 GLY A O 1
ATOM 806 N N . VAL A 1 106 ? 26.316 -0.367 -3.185 1.00 43.41 106 VAL A N 1
ATOM 807 C CA . VAL A 1 106 ? 25.458 -1.403 -3.794 1.00 43.41 106 VAL A CA 1
ATOM 808 C C . VAL A 1 106 ? 24.550 -0.728 -4.815 1.00 43.41 106 VAL A C 1
ATOM 810 O O . VAL A 1 106 ? 23.948 0.296 -4.498 1.00 43.41 106 VAL A O 1
ATOM 813 N N . ALA A 1 107 ? 24.444 -1.280 -6.032 1.00 49.31 107 ALA A N 1
ATOM 814 C CA . ALA A 1 107 ? 23.475 -0.809 -7.024 1.00 49.31 107 ALA A CA 1
ATOM 815 C C . ALA A 1 107 ? 22.123 -0.583 -6.329 1.00 49.31 107 ALA A C 1
ATOM 817 O O . ALA A 1 107 ? 21.671 -1.461 -5.591 1.00 49.31 107 ALA A O 1
ATOM 818 N N . GLY A 1 108 ? 21.544 0.609 -6.485 1.00 55.00 108 GLY A N 1
ATOM 819 C CA . GLY A 1 108 ? 20.300 0.993 -5.820 1.00 55.00 108 GLY A CA 1
ATOM 820 C C . GLY A 1 108 ? 19.146 0.036 -6.130 1.00 55.00 108 GLY A C 1
ATOM 821 O O . GLY A 1 108 ? 19.271 -0.921 -6.904 1.00 55.00 108 GLY A O 1
ATOM 822 N N . LEU A 1 109 ? 17.991 0.280 -5.517 1.00 60.75 109 LEU A N 1
ATOM 823 C CA . LEU A 1 109 ? 16.760 -0.364 -5.964 1.00 60.75 109 LEU A CA 1
ATOM 824 C C . LEU A 1 109 ? 16.564 -0.103 -7.471 1.00 60.75 109 LEU A C 1
ATOM 826 O O . LEU A 1 109 ? 16.911 0.956 -7.991 1.00 60.75 109 LEU A O 1
ATOM 830 N N . GLY A 1 110 ? 16.042 -1.087 -8.205 1.00 69.50 110 GLY A N 1
ATOM 831 C CA . GLY A 1 110 ? 15.699 -0.870 -9.612 1.00 69.50 110 GLY A CA 1
ATOM 832 C C . GLY A 1 110 ? 14.566 0.156 -9.732 1.00 69.50 110 GLY A C 1
ATOM 833 O O . GLY A 1 110 ? 13.649 0.131 -8.908 1.00 69.50 110 GLY A O 1
ATOM 834 N N . LYS A 1 111 ? 14.595 1.011 -10.767 1.00 79.81 111 LYS A N 1
ATOM 835 C CA . LYS A 1 111 ? 13.534 2.004 -11.035 1.00 79.81 111 LYS A CA 1
ATOM 836 C C . LYS A 1 111 ? 12.135 1.387 -10.912 1.00 79.81 111 LYS A C 1
ATOM 838 O O . LYS A 1 111 ? 11.885 0.301 -11.442 1.00 79.81 111 LYS A O 1
ATOM 843 N N . GLY A 1 112 ? 11.234 2.087 -10.223 1.00 80.31 112 GLY A N 1
ATOM 844 C CA . GLY A 1 112 ? 9.863 1.633 -9.959 1.00 80.31 112 GLY A CA 1
ATOM 845 C C . GLY A 1 112 ? 9.718 0.608 -8.828 1.00 80.31 112 GLY A C 1
ATOM 846 O O . GLY A 1 112 ? 8.657 -0.002 -8.682 1.00 80.31 112 GLY A O 1
ATOM 847 N N . SER A 1 113 ? 10.754 0.405 -8.006 1.00 86.50 113 SER A N 1
ATOM 848 C CA . SER A 1 113 ? 10.666 -0.438 -6.803 1.00 86.50 113 SER A CA 1
ATOM 849 C C . SER A 1 113 ? 9.688 0.120 -5.776 1.00 86.50 113 SER A C 1
ATOM 851 O O . SER A 1 113 ? 8.910 -0.651 -5.209 1.00 86.50 113 SER A O 1
ATOM 853 N N . SER A 1 114 ? 9.680 1.441 -5.588 1.00 89.56 114 SER A N 1
ATOM 854 C CA . SER A 1 114 ? 8.693 2.117 -4.751 1.00 89.56 114 SER A CA 1
ATOM 855 C C . SER A 1 114 ? 7.271 1.886 -5.275 1.00 89.56 114 SER A C 1
ATOM 857 O O . SER A 1 114 ? 6.435 1.393 -4.525 1.00 89.56 114 SER A O 1
ATOM 859 N N . PHE A 1 115 ? 6.994 2.061 -6.572 1.00 90.19 115 PHE A N 1
ATOM 860 C CA . PHE A 1 115 ? 5.655 1.783 -7.122 1.00 90.19 115 PHE A CA 1
ATOM 861 C C . PHE A 1 115 ? 5.256 0.300 -7.018 1.00 90.19 115 PHE A C 1
ATOM 863 O O . PHE A 1 115 ? 4.122 -0.042 -6.672 1.00 90.19 115 PHE A O 1
ATOM 870 N N . ALA A 1 116 ? 6.196 -0.618 -7.260 1.00 90.50 116 ALA A N 1
ATOM 871 C CA . ALA A 1 116 ? 5.950 -2.042 -7.065 1.00 90.50 116 ALA A CA 1
ATOM 872 C C . ALA A 1 116 ? 5.598 -2.371 -5.605 1.00 90.50 116 ALA A C 1
ATOM 874 O O . ALA A 1 116 ? 4.766 -3.249 -5.374 1.00 90.50 116 ALA A O 1
ATOM 875 N N . ALA A 1 117 ? 6.215 -1.681 -4.642 1.00 93.38 117 ALA A N 1
ATOM 876 C CA . ALA A 1 117 ? 5.884 -1.802 -3.231 1.00 93.38 117 ALA A CA 1
ATOM 877 C C . ALA A 1 117 ? 4.486 -1.244 -2.922 1.00 93.38 117 ALA A C 1
ATOM 879 O O . ALA A 1 117 ? 3.750 -1.933 -2.223 1.00 93.38 117 ALA A O 1
ATOM 880 N N . VAL A 1 118 ? 4.063 -0.111 -3.510 1.00 94.62 118 VAL A N 1
ATOM 881 C CA . VAL A 1 118 ? 2.679 0.404 -3.372 1.00 94.62 118 VAL A CA 1
ATOM 882 C C . VAL A 1 118 ? 1.668 -0.686 -3.734 1.00 94.62 118 VAL A C 1
ATOM 884 O O . VAL A 1 118 ? 0.810 -1.028 -2.923 1.00 94.62 118 VAL A O 1
ATOM 887 N N . CYS A 1 119 ? 1.813 -1.297 -4.916 1.00 94.31 119 CYS A N 1
ATOM 888 C CA . CYS A 1 119 ? 0.892 -2.338 -5.389 1.00 94.31 119 CYS A CA 1
ATOM 889 C C . CYS A 1 119 ? 0.861 -3.564 -4.464 1.00 94.31 119 CYS A C 1
ATOM 891 O O . CYS A 1 119 ? -0.182 -4.181 -4.267 1.00 94.31 119 CYS A O 1
ATOM 893 N N . GLN A 1 120 ? 2.016 -3.956 -3.922 1.00 94.62 120 GLN A N 1
ATOM 894 C CA . GLN A 1 120 ? 2.104 -5.118 -3.039 1.00 94.62 120 GLN A CA 1
ATOM 895 C C . GLN A 1 120 ? 1.520 -4.833 -1.655 1.00 94.62 120 GLN A C 1
ATOM 897 O O . GLN A 1 120 ? 0.884 -5.717 -1.093 1.00 94.62 120 GLN A O 1
ATOM 902 N N . ILE A 1 121 ? 1.736 -3.628 -1.122 1.00 95.69 121 ILE A N 1
ATOM 903 C CA . ILE A 1 121 ? 1.171 -3.197 0.158 1.00 95.69 121 ILE A CA 1
ATOM 904 C C . ILE A 1 121 ? -0.344 -3.145 0.037 1.00 95.69 121 ILE A C 1
ATOM 906 O O . ILE A 1 121 ? -1.009 -3.782 0.840 1.00 95.69 121 ILE A O 1
ATOM 910 N N . ALA A 1 122 ? -0.871 -2.503 -1.010 1.00 94.81 122 ALA A N 1
ATOM 911 C CA . ALA A 1 122 ? -2.304 -2.440 -1.278 1.00 94.81 122 ALA A CA 1
ATOM 912 C C . ALA A 1 122 ? -2.956 -3.834 -1.292 1.00 94.81 122 ALA A C 1
ATOM 914 O O . ALA A 1 122 ? -3.893 -4.094 -0.539 1.00 94.81 122 ALA A O 1
ATOM 915 N N . GLY A 1 123 ? -2.381 -4.776 -2.049 1.00 92.94 123 GLY A N 1
ATOM 916 C CA . GLY A 1 123 ? -2.868 -6.157 -2.076 1.00 92.94 123 GLY A CA 1
ATOM 917 C C . GLY A 1 123 ? -2.725 -6.905 -0.743 1.00 92.94 123 GLY A C 1
ATOM 918 O O . GLY A 1 123 ? -3.593 -7.702 -0.400 1.00 92.94 123 GLY A O 1
ATOM 919 N N . ALA A 1 124 ? -1.659 -6.659 0.024 1.00 93.94 124 ALA A N 1
ATOM 920 C CA . ALA A 1 124 ? -1.433 -7.318 1.313 1.00 93.94 124 ALA A CA 1
ATOM 921 C C . ALA A 1 124 ? -2.368 -6.798 2.416 1.00 93.94 124 ALA A C 1
ATOM 923 O O . ALA A 1 124 ? -2.803 -7.565 3.272 1.00 93.94 124 ALA A O 1
ATOM 924 N N . THR A 1 125 ? -2.694 -5.506 2.396 1.00 93.75 125 THR A N 1
ATOM 925 C CA . THR A 1 125 ? -3.538 -4.869 3.413 1.00 93.75 125 THR A CA 1
ATOM 926 C C . THR A 1 125 ? -5.018 -4.833 3.025 1.00 93.75 125 THR A C 1
ATOM 928 O O . THR A 1 125 ? -5.876 -4.646 3.890 1.00 93.75 125 THR A O 1
ATOM 931 N N . GLY A 1 126 ? -5.353 -5.104 1.761 1.00 92.31 126 GLY A N 1
ATOM 932 C CA . GLY A 1 126 ? -6.716 -4.966 1.237 1.00 92.31 126 GLY A CA 1
ATOM 933 C C . GLY A 1 126 ? -7.122 -3.502 1.065 1.00 92.31 126 GLY A C 1
ATOM 934 O O . GLY A 1 126 ? -8.280 -3.153 1.283 1.00 92.31 126 GLY A O 1
ATOM 935 N N . LEU A 1 127 ? -6.146 -2.650 0.752 1.00 93.94 127 LEU A N 1
ATOM 936 C CA . LEU A 1 127 ? -6.380 -1.268 0.364 1.00 93.94 127 LEU A CA 1
ATOM 937 C C . LEU A 1 127 ? -6.540 -1.192 -1.155 1.00 93.94 127 LEU A C 1
ATOM 939 O O . LEU A 1 127 ? -5.817 -1.854 -1.897 1.00 93.94 127 LEU A O 1
ATOM 943 N N . GLU A 1 128 ? -7.439 -0.334 -1.608 1.00 92.06 128 GLU A N 1
ATOM 944 C CA . GLU A 1 128 ? -7.694 -0.068 -3.022 1.00 92.06 128 GLU A CA 1
ATOM 945 C C . GLU A 1 128 ? -7.402 1.397 -3.345 1.00 92.06 128 GLU A C 1
ATOM 947 O O . GLU A 1 128 ? -7.349 2.241 -2.446 1.00 92.06 128 GLU A O 1
ATOM 952 N N . SER A 1 129 ? -7.194 1.722 -4.626 1.00 86.62 129 SER A N 1
ATOM 953 C CA . SER A 1 129 ? -7.080 3.128 -5.013 1.00 86.62 129 SER A CA 1
ATOM 954 C C . SER A 1 129 ? -8.400 3.838 -4.714 1.00 86.62 129 SER A C 1
ATOM 956 O O . SER A 1 129 ? -9.472 3.413 -5.149 1.00 86.62 129 SER A O 1
ATOM 958 N N . GLY A 1 130 ? -8.339 4.918 -3.933 1.00 69.12 130 GLY A N 1
ATOM 959 C CA . GLY A 1 130 ? -9.496 5.786 -3.795 1.00 69.12 130 GLY A CA 1
ATOM 960 C C . GLY A 1 130 ? -9.782 6.371 -5.172 1.00 69.12 130 GLY A C 1
ATOM 961 O O . GLY A 1 130 ? -8.917 7.047 -5.730 1.00 69.12 130 GLY A O 1
ATOM 962 N N . SER A 1 131 ? -10.956 6.103 -5.751 1.00 50.94 131 SER A N 1
ATOM 963 C CA . SER A 1 131 ? -11.396 6.860 -6.922 1.00 50.94 131 SER A CA 1
ATOM 964 C C . SER A 1 131 ? -11.328 8.332 -6.535 1.00 50.94 131 SER A C 1
ATOM 966 O O . SER A 1 131 ? -12.082 8.767 -5.662 1.00 50.94 131 SER A O 1
ATOM 968 N N . ALA A 1 132 ? -10.442 9.099 -7.172 1.00 39.66 132 ALA A N 1
ATOM 969 C CA . ALA A 1 132 ? -10.603 10.540 -7.196 1.00 39.66 132 ALA A CA 1
ATOM 970 C C . ALA A 1 132 ? -12.032 10.773 -7.699 1.00 39.66 132 ALA A C 1
ATOM 972 O O . ALA A 1 132 ? -12.391 10.308 -8.785 1.00 39.66 132 ALA A O 1
ATOM 973 N N . ARG A 1 133 ? -12.894 11.367 -6.870 1.00 31.89 133 ARG A N 1
ATOM 974 C CA . ARG A 1 133 ? -14.141 11.916 -7.390 1.00 31.89 133 ARG A CA 1
ATOM 975 C C . ARG A 1 133 ? -13.706 13.019 -8.350 1.00 31.89 133 ARG A C 1
ATOM 977 O O . ARG A 1 133 ? -13.075 13.977 -7.910 1.00 31.89 133 ARG A O 1
ATOM 984 N N . VAL A 1 134 ? -13.930 12.777 -9.641 1.00 34.84 134 VAL A N 1
ATOM 985 C CA . VAL A 1 134 ? -13.887 13.803 -10.690 1.00 34.84 134 VAL A CA 1
ATOM 986 C C . VAL A 1 134 ? -14.893 14.889 -10.338 1.00 34.84 134 VAL A C 1
ATOM 988 O O . VAL A 1 134 ? -15.992 14.515 -9.864 1.00 34.84 134 VAL A O 1
#

Foldseek 3Di:
DVVVVVVVLVVLCVVLQHDDDPCLQPQKDKAKWAAVVLDPCLLVLLVVLQVPDPQWDPWDDPPSFKIWTWGDLDPDPFTWIWMWGADSVVRIIIIIIGGPPPPPP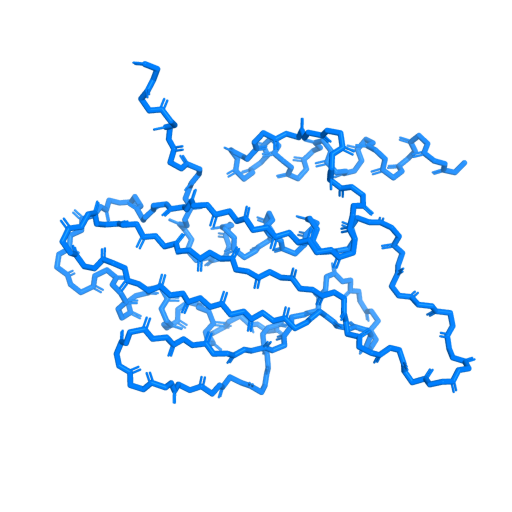DDGPGGSSRSSRVSVSSVSSRIHHDPPPD

Sequence (134 aa):
MAAVGVRSLRRRAGAAGIPLSAEALDDRQTHVLRPVPVSDGWQERVREKLAASERAFLVAEKGQEEIHFRWRPGRGKQSVWGSMSFDAPSGDVVLGLRDGEGLLGVAGLGKGSSFAAVCQIAGATGLESGSARV

Organism: NCBI:txid68239

pLDDT: mean 82.99, std 15.58, range [31.89, 96.38]

Radius of gyration: 14.48 Å; Cα contacts (8 Å, |Δi|>4): 241; chains: 1; bounding box: 44×25×40 Å

Secondary structure (DSSP, 8-state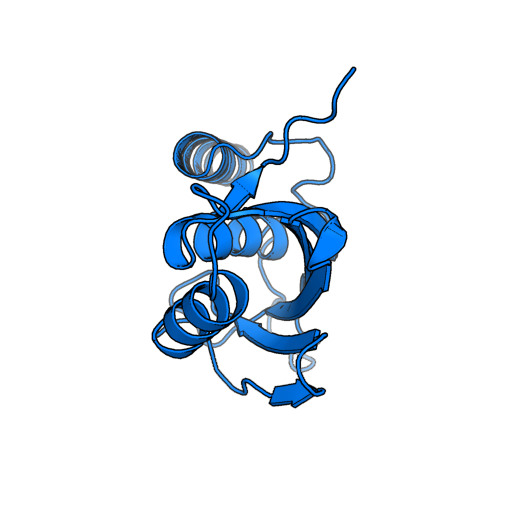):
-HHHHHHHHHHHHHHHTPPP-GGGGSSEEEEEEEESS--TTHHHHHHHHHHH-TTEEEEEEETTTEEEEEE-SSSSS--EEEEEEEETTTTEEEEEEEE----TTS----TTHHHHHHHHHHHHHTEEE-----

Mean predicted aligned error: 6.63 Å

Solvent-accessible surface area (backbone atoms only — not comparable to full-atom values): 7370 Å² total; per-residue (Å²): 117,70,69,62,53,53,54,55,47,50,54,40,19,62,75,22,59,36,87,81,58,90,62,42,51,36,61,55,40,75,45,62,26,24,51,74,78,79,51,92,66,46,65,59,52,34,50,53,34,42,69,69,31,92,45,44,44,79,72,44,70,59,70,93,44,30,36,36,32,33,35,40,66,60,94,60,92,60,42,28,39,36,38,41,37,54,40,77,94,81,47,41,31,43,39,37,30,28,57,40,84,52,62,89,90,51,86,60,83,60,81,24,40,29,41,50,34,52,30,51,50,23,58,60,41,46,31,33,50,51,76,77,80,125